Protein AF-A0A7X7HYT8-F1 (afdb_monomer_lite)

Sequence (84 aa):
MSQITLRDIPDELETYIRTLSQQKGLSLNKTVLDLLKKSTGMLQEKKKLRDLSSLAGTWNDTDVKEFEKNTAIFDTIDSEIWKK

Radius of gyration: 27.38 Å; chains: 1; bounding box: 46×37×72 Å

Secondary structure (DSSP, 8-state):
-------S--HHHHHHHHHHHHHHT--HHHHHHHHHHHHTT-----------GGGSS---HHHHHHHHHHHGGGGS--HHHH--

Foldseek 3Di:
DDDDDDPDQDPVRVVVLVVVCVVVVHDSVVSVVVVVCVVVVVPPPPPPPPPCVVVPPPDDPVNVVVVCVVCVVVVDDDVVVVDD

Structure (mmCIF, N/CA/C/O backbone):
data_AF-A0A7X7HYT8-F1
#
_entry.id   AF-A0A7X7HYT8-F1
#
loop_
_atom_site.group_PDB
_atom_site.id
_atom_site.type_symbol
_atom_site.label_atom_id
_atom_site.label_alt_id
_atom_site.label_comp_id
_atom_site.label_asym_id
_atom_site.label_entity_id
_atom_site.label_seq_id
_atom_site.pdbx_PDB_ins_code
_atom_site.Cartn_x
_atom_site.Cartn_y
_atom_site.Cartn_z
_atom_site.occupancy
_atom_site.B_iso_or_equiv
_atom_site.auth_seq_id
_atom_site.auth_comp_id
_atom_site.auth_asym_id
_atom_site.auth_atom_id
_atom_site.pdbx_PDB_model_num
ATOM 1 N N . MET A 1 1 ? -18.152 18.629 10.000 1.00 57.66 1 MET A N 1
ATOM 2 C CA . MET A 1 1 ? -18.468 17.228 9.634 1.00 57.66 1 MET A CA 1
ATOM 3 C C . MET A 1 1 ? -19.200 16.589 10.796 1.00 57.66 1 MET A C 1
ATOM 5 O O . MET A 1 1 ? -18.897 16.95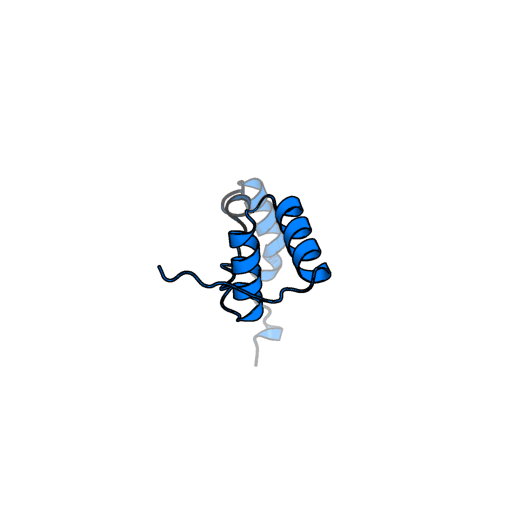3 11.927 1.00 57.66 1 MET A O 1
ATOM 9 N N . SER A 1 2 ? -20.165 15.703 10.541 1.00 82.31 2 SER A N 1
ATOM 10 C CA . SER A 1 2 ? -20.837 14.986 11.627 1.00 82.31 2 SER A CA 1
ATOM 11 C C . SER A 1 2 ? -19.859 14.018 12.287 1.00 82.31 2 SER A C 1
ATOM 13 O O . SER A 1 2 ? -19.083 13.339 11.614 1.00 82.31 2 SER A O 1
ATOM 15 N N . GLN A 1 3 ? -19.885 13.971 13.612 1.00 91.19 3 GLN A N 1
ATOM 16 C CA . GLN A 1 3 ? -19.162 12.969 14.377 1.00 91.19 3 GLN A CA 1
ATOM 17 C C . GLN A 1 3 ? -19.937 11.651 14.319 1.00 91.19 3 GLN A C 1
ATOM 19 O O . GLN A 1 3 ? -21.149 11.635 14.524 1.00 91.19 3 GLN A O 1
ATOM 24 N N . ILE A 1 4 ? -19.233 10.554 14.049 1.00 90.38 4 ILE A N 1
ATOM 25 C CA . ILE A 1 4 ? -19.773 9.198 14.159 1.00 90.38 4 ILE A CA 1
ATOM 26 C C . ILE A 1 4 ? -19.095 8.545 15.362 1.00 90.38 4 ILE A C 1
ATOM 28 O O . ILE A 1 4 ? -17.869 8.473 15.413 1.00 90.38 4 ILE A O 1
ATOM 32 N N . THR A 1 5 ? -19.893 8.085 16.325 1.00 93.62 5 THR A N 1
ATOM 33 C CA . THR A 1 5 ? -19.411 7.352 17.502 1.00 93.62 5 THR A CA 1
ATOM 34 C C . THR A 1 5 ? -19.789 5.887 17.350 1.00 93.62 5 THR A C 1
ATOM 36 O O . THR A 1 5 ? -20.971 5.559 17.284 1.00 93.62 5 THR A O 1
ATOM 39 N N . LEU A 1 6 ? -18.786 5.015 17.314 1.00 91.75 6 LEU A N 1
ATOM 40 C CA . LEU A 1 6 ? -18.969 3.569 17.395 1.00 91.75 6 LEU A CA 1
ATOM 41 C C . LEU A 1 6 ? -19.048 3.185 18.878 1.00 91.75 6 LEU A C 1
ATOM 43 O O . LEU A 1 6 ? -18.175 3.569 19.655 1.00 91.75 6 LEU A O 1
ATOM 47 N N . ARG A 1 7 ? -20.116 2.489 19.272 1.00 94.75 7 ARG A N 1
ATOM 48 C CA . ARG A 1 7 ? -20.343 2.002 20.641 1.00 94.75 7 ARG A CA 1
ATOM 49 C C . ARG A 1 7 ? -20.174 0.488 20.676 1.00 94.75 7 ARG A C 1
ATOM 51 O O . ARG A 1 7 ? -20.231 -0.145 19.625 1.00 94.75 7 ARG A O 1
ATOM 58 N N . ASP A 1 8 ? -19.960 -0.050 21.873 1.00 95.75 8 ASP A N 1
ATOM 59 C CA . ASP A 1 8 ? -19.917 -1.496 22.124 1.00 95.75 8 ASP A CA 1
ATOM 60 C C . ASP A 1 8 ? -18.875 -2.235 21.265 1.00 95.75 8 ASP A C 1
ATOM 62 O O . ASP A 1 8 ? -19.107 -3.338 20.773 1.00 95.75 8 ASP A O 1
ATOM 66 N N . ILE A 1 9 ? -17.711 -1.608 21.060 1.00 94.44 9 ILE A N 1
ATOM 67 C CA . ILE A 1 9 ? -16.578 -2.251 20.389 1.00 94.44 9 ILE A CA 1
ATOM 68 C C . ILE A 1 9 ? -16.023 -3.326 21.334 1.00 94.44 9 ILE A C 1
ATOM 70 O O . ILE A 1 9 ? -15.639 -2.977 22.448 1.00 94.44 9 ILE A O 1
ATOM 74 N N . PRO A 1 10 ? -15.940 -4.603 20.914 1.00 97.56 10 PRO A N 1
ATOM 75 C CA . PRO A 1 10 ? -15.314 -5.642 21.727 1.00 97.56 10 PRO A CA 1
ATOM 76 C C . PRO A 1 10 ? -13.845 -5.316 22.028 1.00 97.56 10 PRO A C 1
ATOM 78 O O . PRO A 1 10 ? -13.124 -4.868 21.133 1.00 97.56 10 PRO A O 1
ATOM 81 N N . ASP A 1 11 ? -13.374 -5.615 23.241 1.00 97.12 11 ASP A N 1
ATOM 82 C CA . ASP A 1 11 ? -12.000 -5.310 23.684 1.00 97.12 11 ASP A CA 1
ATOM 83 C C . ASP A 1 11 ? -10.922 -5.894 22.754 1.00 97.12 11 ASP A C 1
ATOM 85 O O . ASP A 1 11 ? -9.898 -5.260 22.476 1.00 97.12 11 ASP A O 1
ATOM 89 N N . GLU A 1 12 ? -11.163 -7.095 22.220 1.00 97.44 12 GLU A N 1
ATOM 90 C CA . GLU A 1 12 ? -10.278 -7.741 21.246 1.00 97.44 12 GLU A CA 1
ATOM 91 C C . GLU A 1 12 ? -10.153 -6.910 19.959 1.00 97.44 12 GLU A C 1
ATOM 93 O O . GLU A 1 12 ? -9.052 -6.712 19.438 1.00 97.44 12 GLU A O 1
ATOM 98 N N . LEU A 1 13 ? -11.270 -6.353 19.476 1.00 96.06 13 LEU A N 1
ATOM 99 C CA . LEU A 1 13 ? -11.292 -5.518 18.279 1.00 96.06 13 LEU A CA 1
ATOM 100 C C . LEU A 1 13 ? -10.619 -4.164 18.534 1.00 96.06 13 LEU A C 1
ATOM 102 O O . LEU A 1 13 ? -9.861 -3.696 17.684 1.00 96.06 13 LEU A O 1
ATOM 106 N N . GLU A 1 14 ? -10.839 -3.544 19.697 1.00 96.75 14 GLU A N 1
ATOM 107 C CA . GLU A 1 14 ? -10.135 -2.308 20.060 1.00 96.75 14 GLU A CA 1
ATOM 108 C C . GLU A 1 14 ? -8.618 -2.535 20.102 1.00 96.75 14 GLU A C 1
ATOM 110 O O . GLU A 1 14 ? -7.851 -1.762 19.512 1.00 96.75 14 GLU A O 1
ATOM 115 N N . THR A 1 15 ? -8.190 -3.618 20.753 1.00 97.81 15 THR A N 1
ATOM 116 C CA . THR A 1 15 ? -6.777 -3.994 20.872 1.00 97.81 15 THR A CA 1
ATOM 117 C C . THR A 1 15 ? -6.163 -4.191 19.491 1.00 97.81 15 THR A C 1
ATOM 119 O O . THR A 1 15 ? -5.141 -3.579 19.174 1.00 97.81 15 THR A O 1
ATOM 122 N N . TYR A 1 16 ? -6.836 -4.951 18.624 1.00 97.56 16 TYR A N 1
ATOM 123 C CA . TYR A 1 16 ? -6.401 -5.169 17.249 1.00 97.56 16 TYR A CA 1
ATOM 124 C C . TYR A 1 16 ? -6.228 -3.853 16.474 1.00 97.56 16 TYR A C 1
ATOM 126 O O . TYR A 1 16 ? -5.186 -3.628 15.850 1.00 97.56 16 TYR A O 1
ATOM 134 N N . ILE A 1 17 ? -7.213 -2.948 16.536 1.00 96.94 17 ILE A N 1
ATOM 135 C CA . ILE A 1 17 ? -7.157 -1.664 15.819 1.00 96.94 17 ILE A CA 1
ATOM 136 C C . ILE A 1 17 ? -6.002 -0.800 16.350 1.00 96.94 17 ILE A C 1
ATOM 138 O O . ILE A 1 17 ? -5.292 -0.178 15.554 1.00 96.94 17 ILE A O 1
ATOM 142 N N . ARG A 1 18 ? -5.765 -0.773 17.668 1.00 97.25 18 ARG A N 1
ATOM 143 C CA . ARG A 1 18 ? -4.651 -0.022 18.276 1.00 97.25 18 ARG A CA 1
ATOM 144 C C . ARG A 1 18 ? -3.292 -0.568 17.855 1.00 97.25 18 ARG A C 1
ATOM 146 O O . ARG A 1 18 ? -2.440 0.217 17.433 1.00 97.25 18 ARG A O 1
ATOM 153 N N . THR A 1 19 ? -3.104 -1.884 17.903 1.00 98.00 19 THR A N 1
ATOM 154 C CA . THR A 1 19 ? -1.872 -2.536 17.439 1.00 98.00 19 THR A CA 1
ATOM 155 C C . THR A 1 19 ? -1.620 -2.236 15.964 1.00 98.00 19 THR A C 1
ATOM 157 O O . THR A 1 19 ? -0.519 -1.832 15.591 1.00 98.00 19 THR A O 1
ATOM 160 N N . LEU A 1 20 ? -2.651 -2.337 15.122 1.00 97.12 20 LEU A N 1
ATOM 161 C CA . LEU A 1 20 ? -2.543 -2.023 13.699 1.00 97.12 20 LEU A CA 1
ATOM 162 C C . LEU A 1 20 ? -2.176 -0.551 13.455 1.00 97.12 20 LEU A C 1
ATOM 164 O O . LEU A 1 20 ? -1.391 -0.243 12.556 1.00 97.12 20 LEU A O 1
ATOM 168 N N . SER A 1 21 ? -2.729 0.358 14.262 1.00 97.44 21 SER A N 1
ATOM 169 C CA . SER A 1 21 ? -2.429 1.792 14.212 1.00 97.44 21 SER A CA 1
ATOM 170 C C . SER A 1 21 ? -0.953 2.064 14.504 1.00 97.44 21 SER A C 1
ATOM 172 O O . SER A 1 21 ? -0.315 2.817 13.768 1.00 97.44 21 SER A O 1
ATOM 174 N N . GLN A 1 22 ? -0.401 1.412 15.533 1.00 97.31 22 GLN A N 1
ATOM 175 C CA . GLN A 1 22 ? 1.014 1.512 15.899 1.00 97.31 22 GLN A CA 1
ATOM 176 C C . GLN A 1 22 ? 1.919 0.937 14.806 1.00 97.31 22 GLN A C 1
ATOM 178 O O . GLN A 1 22 ? 2.840 1.616 14.363 1.00 97.31 22 GLN A O 1
ATOM 183 N N . GLN A 1 23 ? 1.614 -0.266 14.308 1.00 96.75 23 GLN A N 1
ATOM 184 C CA . GLN A 1 23 ? 2.388 -0.921 13.246 1.00 96.75 23 GLN A CA 1
ATOM 185 C C . GLN A 1 23 ? 2.465 -0.085 11.963 1.00 96.75 23 GLN A C 1
ATOM 187 O O . GLN A 1 23 ? 3.484 -0.088 11.280 1.00 96.75 23 GLN A O 1
ATOM 192 N N . LYS A 1 24 ? 1.390 0.637 11.626 1.00 93.00 24 LYS A N 1
ATOM 193 C CA . LYS A 1 24 ? 1.332 1.487 10.428 1.00 9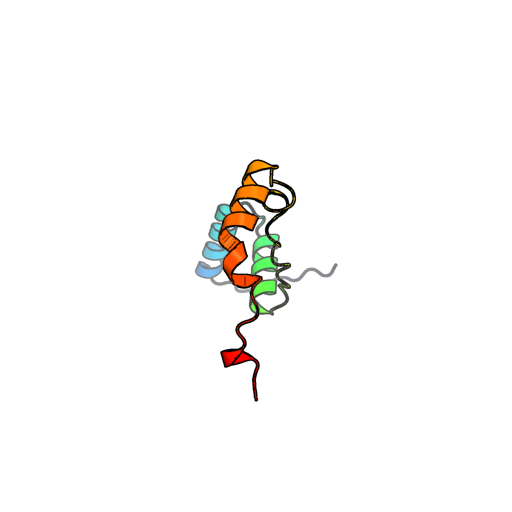3.00 24 LYS A CA 1
ATOM 194 C C . LYS A 1 24 ? 1.777 2.931 10.662 1.00 93.00 24 LYS A C 1
ATOM 196 O O . LYS A 1 24 ? 1.815 3.695 9.700 1.00 93.00 24 LYS A O 1
ATOM 201 N N . GLY A 1 25 ? 2.055 3.328 11.907 1.00 95.75 25 GLY A N 1
ATOM 202 C CA . GLY A 1 25 ? 2.348 4.721 12.258 1.00 95.75 25 GLY A CA 1
ATOM 203 C C . GLY A 1 25 ? 1.194 5.683 11.941 1.00 95.75 25 GLY A C 1
ATOM 204 O O . GLY A 1 25 ? 1.423 6.832 11.567 1.00 95.75 25 GLY A O 1
ATOM 205 N N . LEU A 1 26 ? -0.054 5.213 12.027 1.00 95.19 26 LEU A N 1
ATOM 206 C CA . LEU A 1 26 ? -1.256 6.007 11.753 1.00 95.19 26 LEU A CA 1
ATOM 207 C C . LEU A 1 26 ? -1.964 6.381 13.059 1.00 95.19 26 LEU A C 1
ATOM 209 O O . LEU A 1 26 ? -1.778 5.736 14.089 1.00 95.19 26 LEU A O 1
ATOM 213 N N . SER A 1 27 ? -2.814 7.411 13.017 1.00 96.50 27 SER A N 1
ATOM 214 C CA . SER A 1 27 ? -3.738 7.698 14.119 1.00 96.50 27 SER A CA 1
ATOM 215 C C . SER A 1 27 ? -4.884 6.686 14.147 1.00 96.50 27 SER A C 1
ATOM 217 O O . SER A 1 27 ? -5.263 6.139 13.109 1.00 96.50 27 SER A O 1
ATOM 219 N N . LEU A 1 28 ? -5.489 6.488 15.322 1.00 95.19 28 LEU A N 1
ATOM 220 C CA . LEU A 1 28 ? -6.572 5.517 15.499 1.00 95.19 28 LEU A CA 1
ATOM 221 C C . LEU A 1 28 ? -7.745 5.794 14.548 1.00 95.19 28 LEU A C 1
ATOM 223 O O . LEU A 1 28 ? -8.196 4.900 13.840 1.00 95.19 28 LEU A O 1
ATOM 227 N N . ASN A 1 29 ? -8.166 7.060 14.451 1.00 94.44 29 ASN A N 1
ATOM 228 C CA . ASN A 1 29 ? -9.220 7.483 13.529 1.00 94.44 29 ASN A CA 1
ATOM 229 C C . ASN A 1 29 ? -8.877 7.152 12.066 1.00 94.44 29 ASN A C 1
ATOM 231 O O . ASN A 1 29 ? -9.711 6.628 11.335 1.00 94.44 29 ASN A O 1
ATOM 235 N N . LYS A 1 30 ? -7.637 7.414 11.632 1.00 94.50 30 LYS A N 1
ATOM 236 C CA . LYS A 1 30 ? -7.212 7.117 10.258 1.00 94.50 30 LYS A CA 1
ATOM 237 C C . LYS A 1 30 ? -7.201 5.613 9.987 1.00 94.50 30 LYS A C 1
ATOM 239 O O . LYS A 1 30 ? -7.656 5.193 8.930 1.00 94.50 30 LYS A O 1
ATOM 244 N N . THR A 1 31 ? -6.765 4.814 10.957 1.00 96.06 31 THR A N 1
ATOM 245 C CA . THR A 1 31 ? -6.802 3.349 10.881 1.00 96.06 31 THR A CA 1
ATOM 246 C C . THR A 1 31 ? -8.235 2.829 10.747 1.00 96.06 31 THR A C 1
ATOM 248 O O . THR A 1 31 ? -8.497 2.004 9.873 1.00 96.06 31 THR A O 1
ATOM 251 N N . VAL A 1 32 ? -9.177 3.347 11.545 1.00 95.25 32 VAL A N 1
ATOM 252 C CA . VAL A 1 32 ? -10.606 2.993 11.456 1.00 95.25 32 VAL A CA 1
ATOM 253 C C . VAL A 1 32 ? -11.183 3.375 10.092 1.00 95.25 32 VAL A C 1
ATOM 255 O O . VAL A 1 32 ? -11.820 2.551 9.442 1.00 95.25 32 VAL A O 1
ATOM 258 N N . LEU A 1 33 ? -10.915 4.592 9.612 1.00 92.94 33 LEU A N 1
ATOM 259 C CA . LEU A 1 33 ? -11.373 5.040 8.295 1.00 92.94 33 LEU A CA 1
ATOM 260 C C . LEU A 1 33 ? -10.808 4.180 7.157 1.00 92.94 33 LEU A C 1
ATOM 262 O O . LEU A 1 33 ? -11.539 3.858 6.225 1.00 92.94 33 LEU A O 1
ATOM 266 N N . ASP A 1 34 ? -9.535 3.790 7.221 1.00 92.00 34 ASP A N 1
ATOM 267 C CA . ASP A 1 34 ? -8.921 2.921 6.214 1.00 92.00 34 ASP A CA 1
ATOM 268 C C . ASP A 1 34 ? -9.542 1.519 6.221 1.00 92.00 34 ASP A C 1
ATOM 270 O O . ASP A 1 34 ? -9.795 0.961 5.154 1.00 92.00 34 ASP A O 1
ATOM 274 N N . LEU A 1 35 ? -9.833 0.955 7.399 1.00 93.19 35 LEU A N 1
ATOM 275 C CA . LEU A 1 35 ? -10.534 -0.328 7.524 1.00 93.19 35 LEU A CA 1
ATOM 276 C C . LEU A 1 35 ? -11.954 -0.256 6.945 1.00 93.19 35 LEU A C 1
ATOM 278 O O . LEU A 1 35 ? -12.337 -1.134 6.174 1.00 93.19 35 LEU A O 1
ATOM 282 N N . LEU A 1 36 ? -12.703 0.810 7.241 1.00 92.88 36 LEU A N 1
ATOM 283 C CA . LEU A 1 36 ? -14.051 1.020 6.699 1.00 92.88 36 LEU A CA 1
ATOM 284 C C . LEU A 1 36 ? -14.038 1.215 5.179 1.00 92.88 36 LEU A C 1
ATOM 286 O O . LEU A 1 36 ? -14.879 0.667 4.470 1.00 92.88 36 LEU A O 1
ATOM 290 N N . LYS A 1 37 ? -13.061 1.950 4.641 1.00 90.81 37 LYS A N 1
ATOM 291 C CA . LYS A 1 37 ? -12.895 2.088 3.185 1.00 90.81 37 LYS A CA 1
ATOM 292 C C . LYS A 1 37 ? -12.565 0.755 2.515 1.00 90.81 37 LYS A C 1
ATOM 294 O O . LYS A 1 37 ? -13.015 0.524 1.396 1.00 90.81 37 LYS A O 1
ATOM 299 N N . LYS A 1 38 ? -11.794 -0.116 3.182 1.00 89.06 38 LYS A N 1
ATOM 300 C CA . LYS A 1 38 ? -11.497 -1.473 2.690 1.00 89.06 38 LYS A CA 1
ATOM 301 C C . LYS A 1 38 ? -12.752 -2.328 2.647 1.00 89.06 38 LYS A C 1
ATOM 303 O O . LYS A 1 38 ? -13.020 -2.934 1.617 1.00 89.06 38 LYS A O 1
ATOM 308 N N . SER A 1 39 ? -13.520 -2.357 3.734 1.00 89.06 39 SER A N 1
ATOM 309 C CA . SER A 1 39 ? -14.708 -3.212 3.836 1.00 89.06 39 SER A CA 1
ATOM 310 C C . SER A 1 39 ? -15.837 -2.786 2.898 1.00 89.06 39 SER A C 1
ATOM 312 O O . SER A 1 39 ? -16.580 -3.629 2.413 1.00 89.06 39 SER A O 1
ATOM 314 N N . THR A 1 40 ? -15.947 -1.490 2.607 1.00 90.19 40 THR A N 1
ATOM 315 C CA . THR A 1 40 ? -16.980 -0.931 1.719 1.00 90.19 40 THR A CA 1
ATOM 316 C C . THR A 1 40 ? -16.569 -0.879 0.246 1.00 90.19 40 THR A C 1
ATOM 318 O O . THR A 1 40 ? -17.341 -0.405 -0.583 1.00 90.19 40 THR A O 1
ATOM 321 N N . GLY A 1 41 ? -15.349 -1.310 -0.100 1.00 81.44 41 GLY A N 1
ATOM 322 C CA . GLY A 1 41 ? -14.823 -1.201 -1.466 1.00 81.44 41 GLY A CA 1
ATOM 323 C C . GLY A 1 41 ? -14.560 0.242 -1.927 1.00 81.44 41 GLY A C 1
ATOM 324 O O . GLY A 1 41 ? -14.289 0.474 -3.101 1.00 81.44 41 GLY A O 1
ATOM 325 N N . MET A 1 42 ? -14.604 1.225 -1.017 1.00 79.00 42 MET A N 1
ATOM 326 C CA . MET A 1 42 ? -14.323 2.641 -1.306 1.00 79.00 42 MET A CA 1
ATOM 327 C C . MET A 1 42 ? -12.831 2.938 -1.488 1.00 79.00 42 MET A C 1
ATOM 329 O O . MET A 1 42 ? -12.452 4.049 -1.868 1.00 79.00 42 MET A O 1
ATOM 333 N N . LEU A 1 43 ? -11.962 1.962 -1.226 1.00 68.62 43 LEU A N 1
ATOM 334 C CA . LEU A 1 43 ? -10.595 2.003 -1.720 1.00 68.62 43 LEU A CA 1
ATOM 335 C C . LEU A 1 43 ? -10.606 1.806 -3.234 1.00 68.62 43 LEU A C 1
ATOM 337 O O . LEU A 1 43 ? -10.388 0.714 -3.749 1.00 68.62 43 LEU A O 1
ATOM 341 N N . GLN A 1 44 ? -10.759 2.916 -3.956 1.00 60.16 44 GLN A N 1
ATOM 342 C CA . GLN A 1 44 ? -10.030 3.053 -5.204 1.00 60.16 44 GLN A CA 1
ATOM 343 C C . GLN A 1 44 ? -8.554 3.018 -4.818 1.00 60.16 44 GLN A C 1
ATOM 345 O O . GLN A 1 44 ? -7.961 4.041 -4.469 1.00 60.16 44 GLN A O 1
ATOM 350 N N . GLU A 1 45 ? -7.955 1.827 -4.817 1.00 58.97 45 GLU A N 1
ATOM 351 C CA . GLU A 1 45 ? -6.519 1.741 -4.984 1.00 58.97 45 GLU A CA 1
ATOM 352 C C . GLU A 1 45 ? -6.226 2.505 -6.275 1.00 58.97 45 GLU A C 1
ATOM 354 O O . GLU A 1 45 ? -6.359 1.980 -7.380 1.00 58.97 45 GLU A O 1
ATOM 359 N N . LYS A 1 46 ? -5.800 3.767 -6.157 1.00 56.25 46 LYS A N 1
ATOM 360 C CA . LYS A 1 46 ? -4.828 4.265 -7.113 1.00 56.25 46 LYS A CA 1
ATOM 361 C C . LYS A 1 46 ? -3.673 3.299 -6.939 1.00 56.25 46 LYS A C 1
ATOM 363 O O . LYS A 1 46 ? -2.863 3.489 -6.032 1.00 56.25 46 LYS A O 1
ATOM 368 N N . LYS A 1 47 ? -3.659 2.218 -7.735 1.00 57.75 47 LYS A N 1
ATOM 369 C CA . LYS A 1 47 ? -2.464 1.413 -7.955 1.00 57.75 47 LYS A CA 1
ATOM 370 C C . LYS A 1 47 ? -1.375 2.458 -8.077 1.00 57.75 47 LYS A C 1
ATOM 372 O O . LYS A 1 47 ? -1.460 3.308 -8.964 1.00 57.75 47 LYS A O 1
ATOM 377 N N . LYS A 1 48 ? -0.436 2.484 -7.128 1.00 56.75 48 LYS A N 1
ATOM 378 C CA . LYS A 1 48 ? 0.803 3.219 -7.335 1.00 56.75 48 LYS A CA 1
ATOM 379 C C . LYS A 1 48 ? 1.349 2.598 -8.609 1.00 56.75 48 LYS A C 1
ATOM 381 O O . LYS A 1 48 ? 1.865 1.483 -8.566 1.00 56.75 48 LYS A O 1
ATOM 386 N N . LEU A 1 49 ? 1.106 3.249 -9.745 1.00 64.44 49 LEU A N 1
ATOM 387 C CA . LEU A 1 49 ? 1.797 2.930 -10.974 1.00 64.44 49 LEU A CA 1
ATOM 388 C C . LEU A 1 49 ? 3.257 3.033 -10.561 1.00 64.44 49 LEU A C 1
ATOM 390 O O . LEU A 1 49 ? 3.669 4.062 -10.018 1.00 64.44 49 LEU A O 1
ATOM 394 N N . ARG A 1 50 ? 3.975 1.908 -10.629 1.00 70.06 50 ARG A N 1
ATOM 395 C CA . ARG A 1 50 ? 5.404 1.930 -10.341 1.00 70.06 50 ARG A CA 1
ATOM 396 C C . ARG A 1 50 ? 5.996 3.002 -11.238 1.00 70.06 50 ARG A C 1
ATOM 398 O O . ARG A 1 50 ? 5.618 3.092 -12.404 1.00 70.06 50 ARG A O 1
ATOM 405 N N . ASP A 1 51 ? 6.863 3.825 -10.671 1.00 73.44 51 ASP A N 1
ATOM 406 C CA . ASP A 1 51 ? 7.621 4.754 -11.482 1.00 73.44 51 ASP A CA 1
ATOM 407 C C . ASP A 1 51 ? 8.544 3.921 -12.377 1.00 73.44 51 ASP A C 1
ATOM 409 O O . ASP A 1 51 ? 9.472 3.274 -11.894 1.00 73.44 51 ASP A O 1
ATOM 413 N N . LEU A 1 52 ? 8.190 3.840 -13.660 1.00 80.81 52 LEU A N 1
ATOM 414 C CA . LEU A 1 52 ? 8.956 3.130 -14.681 1.00 80.81 52 LEU A CA 1
ATOM 415 C C . LEU A 1 52 ? 9.864 4.091 -15.455 1.00 80.81 52 LEU A C 1
ATOM 417 O O . LEU A 1 52 ? 10.422 3.691 -16.472 1.00 80.81 52 LEU A O 1
ATOM 421 N N . SER A 1 53 ? 10.025 5.341 -15.001 1.00 79.44 53 SER A N 1
ATOM 422 C CA . SER A 1 53 ? 10.929 6.303 -15.643 1.00 79.44 53 SER A CA 1
ATOM 423 C C . SER A 1 53 ? 12.364 5.783 -15.721 1.00 79.44 53 SER A C 1
ATOM 425 O O . SER A 1 53 ? 13.047 6.045 -16.701 1.00 79.44 53 SER A O 1
ATOM 427 N N . SER A 1 54 ? 12.794 4.952 -14.767 1.00 76.38 54 SER A N 1
ATOM 428 C CA . SER A 1 54 ? 14.100 4.282 -14.803 1.00 76.38 54 SER A CA 1
ATOM 429 C C . SER A 1 54 ? 14.246 3.219 -15.900 1.00 76.38 54 SER A C 1
ATOM 431 O O . SER A 1 54 ? 15.363 2.798 -16.183 1.00 76.38 54 SER A O 1
ATOM 433 N N . LEU A 1 55 ? 13.147 2.765 -16.508 1.00 79.81 55 LEU A N 1
ATOM 434 C CA . LEU A 1 55 ? 13.150 1.816 -17.627 1.00 79.81 55 LEU A CA 1
ATOM 435 C C . LEU A 1 55 ? 12.977 2.511 -18.985 1.00 79.81 55 LEU A C 1
ATOM 437 O O . LEU A 1 55 ? 13.138 1.868 -20.019 1.00 79.81 55 LEU A O 1
ATOM 441 N N . ALA A 1 56 ? 12.623 3.798 -19.001 1.00 81.69 56 ALA A N 1
ATOM 442 C CA . ALA A 1 56 ? 12.365 4.558 -20.217 1.00 81.69 56 ALA A CA 1
ATOM 443 C C . ALA A 1 56 ? 13.528 5.518 -20.510 1.00 81.69 56 ALA A C 1
ATOM 445 O O . ALA A 1 56 ? 13.871 6.354 -19.681 1.00 81.69 56 ALA A O 1
ATOM 446 N N . GLY A 1 57 ? 14.112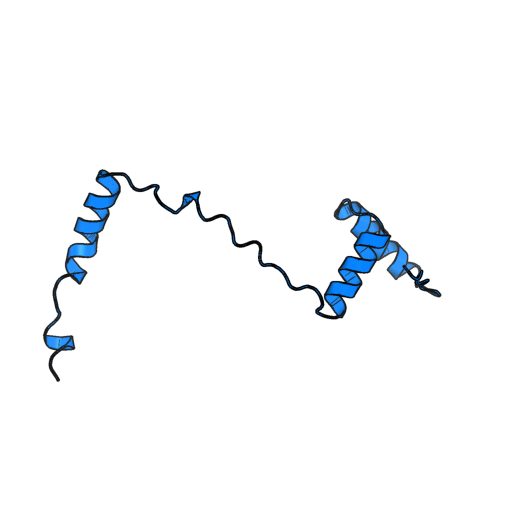 5.428 -21.709 1.00 80.06 57 GLY A N 1
ATOM 447 C CA . GLY A 1 57 ? 15.151 6.363 -22.165 1.00 80.06 57 GLY A CA 1
ATOM 448 C C . GLY A 1 57 ? 16.565 6.088 -21.639 1.00 80.06 57 GLY A C 1
ATOM 449 O O . GLY A 1 57 ? 17.401 6.983 -21.664 1.00 80.06 57 GLY A O 1
ATOM 450 N N . THR A 1 58 ? 16.840 4.873 -21.160 1.00 84.88 58 THR A N 1
ATOM 451 C CA . THR A 1 58 ? 18.152 4.476 -20.615 1.00 84.88 58 THR A CA 1
ATOM 452 C C . THR A 1 58 ? 19.084 3.803 -21.620 1.00 84.88 58 THR A C 1
ATOM 454 O O . THR A 1 58 ? 20.216 3.487 -21.267 1.00 84.88 58 THR A O 1
ATOM 457 N N . TRP A 1 59 ? 18.629 3.576 -22.854 1.00 92.88 59 TRP A N 1
ATOM 458 C CA . TRP A 1 59 ? 19.422 2.882 -23.864 1.00 92.88 59 TRP A CA 1
ATOM 459 C C . TRP A 1 59 ? 20.529 3.776 -24.401 1.00 92.88 59 TRP A C 1
ATOM 461 O O . TRP A 1 59 ? 20.282 4.905 -24.826 1.00 92.88 59 TRP A O 1
ATOM 471 N N . ASN A 1 60 ? 21.744 3.241 -24.409 1.00 91.31 60 ASN A N 1
ATOM 472 C CA . ASN A 1 60 ? 22.871 3.836 -25.112 1.00 91.31 60 ASN A CA 1
ATOM 473 C C . ASN A 1 60 ? 23.034 3.206 -26.511 1.00 91.31 60 ASN A C 1
ATOM 475 O O . ASN A 1 60 ? 22.411 2.194 -26.831 1.00 91.31 60 ASN A O 1
ATOM 479 N N . ASP A 1 61 ? 23.904 3.779 -27.345 1.00 95.38 61 ASP A N 1
ATOM 480 C CA . ASP A 1 61 ? 24.120 3.316 -28.726 1.00 95.38 61 ASP A CA 1
ATOM 481 C C . ASP A 1 61 ? 24.563 1.845 -28.835 1.00 95.38 61 ASP A C 1
ATOM 483 O O . ASP A 1 61 ? 24.354 1.206 -29.867 1.00 95.38 61 ASP A O 1
ATOM 487 N N . THR A 1 62 ? 25.202 1.297 -27.799 1.00 95.69 62 THR A N 1
ATOM 488 C CA . THR A 1 62 ? 25.610 -0.115 -27.758 1.00 95.69 62 THR A CA 1
ATOM 489 C C . THR A 1 62 ? 24.401 -1.014 -27.542 1.00 95.69 62 THR A C 1
ATOM 491 O O . THR A 1 62 ? 24.247 -1.990 -28.275 1.00 95.69 62 THR A O 1
ATOM 494 N N . ASP A 1 63 ? 23.519 -0.647 -26.607 1.00 94.19 63 ASP A N 1
ATOM 495 C CA . ASP A 1 63 ? 22.285 -1.386 -26.314 1.00 94.19 63 ASP A CA 1
ATOM 496 C C . ASP A 1 63 ? 21.383 -1.441 -27.556 1.00 94.19 63 ASP A C 1
ATOM 498 O O . ASP A 1 63 ? 20.842 -2.494 -27.892 1.00 94.19 63 ASP A O 1
ATOM 502 N N . VAL A 1 64 ? 21.283 -0.321 -28.287 1.00 93.81 64 VAL A N 1
ATOM 503 C CA . VAL A 1 64 ? 20.532 -0.236 -29.552 1.00 93.81 64 VAL A CA 1
ATOM 504 C C . VAL A 1 64 ? 21.094 -1.215 -30.583 1.00 93.81 64 VAL A C 1
ATOM 506 O O . VAL A 1 64 ? 20.349 -2.026 -31.130 1.00 93.81 64 VAL A O 1
ATOM 509 N N . LYS A 1 65 ? 22.412 -1.192 -30.816 1.00 96.44 65 LYS A N 1
ATOM 510 C CA . LYS A 1 65 ? 23.059 -2.077 -31.799 1.00 96.44 65 LYS A CA 1
ATOM 511 C C . LYS A 1 65 ? 22.932 -3.552 -31.434 1.00 96.44 65 LYS A C 1
ATOM 513 O O . LYS A 1 65 ? 22.765 -4.393 -32.317 1.00 96.44 65 LYS A O 1
ATOM 518 N N . GLU A 1 66 ? 23.055 -3.884 -30.151 1.00 96.56 66 GLU A N 1
ATOM 519 C CA . GLU A 1 66 ? 22.894 -5.258 -29.677 1.00 96.56 66 GLU A CA 1
ATOM 520 C C . GLU A 1 66 ? 21.456 -5.741 -29.871 1.00 96.56 66 GLU A C 1
ATOM 522 O O . GLU A 1 66 ? 21.240 -6.853 -30.359 1.00 96.56 66 GLU A O 1
ATOM 527 N N . PHE A 1 67 ? 20.477 -4.894 -29.555 1.00 94.50 67 PHE A N 1
ATOM 528 C CA . PHE A 1 67 ? 19.073 -5.202 -29.776 1.00 94.50 67 PHE A CA 1
ATOM 529 C C . PHE A 1 67 ? 18.766 -5.435 -31.255 1.00 94.50 67 PHE A C 1
ATOM 531 O O . PHE A 1 67 ? 18.273 -6.508 -31.587 1.00 94.50 67 PHE A O 1
ATOM 538 N N . GLU A 1 68 ? 19.126 -4.498 -32.139 1.00 95.31 68 GLU A N 1
ATOM 539 C CA . GLU A 1 68 ? 18.901 -4.619 -33.588 1.00 95.31 68 GLU A CA 1
ATOM 540 C C . GLU A 1 68 ? 19.525 -5.898 -34.154 1.00 95.31 68 GLU A C 1
ATOM 542 O O . GLU A 1 6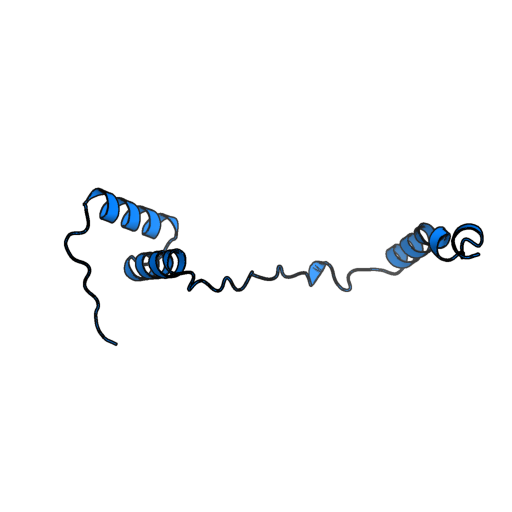8 ? 18.888 -6.632 -34.909 1.00 95.31 68 GLU A O 1
ATOM 547 N N . LYS A 1 69 ? 20.756 -6.221 -33.736 1.00 96.31 69 LYS A N 1
ATOM 548 C CA . LYS A 1 69 ? 21.421 -7.465 -34.132 1.00 96.31 69 LYS A CA 1
ATOM 549 C C . LYS A 1 69 ? 20.629 -8.699 -33.693 1.00 96.31 69 LYS A C 1
ATOM 551 O O . LYS A 1 69 ? 20.503 -9.646 -34.466 1.00 96.31 69 LYS A O 1
ATOM 556 N N . ASN A 1 70 ? 20.135 -8.709 -32.458 1.00 96.25 70 ASN A N 1
ATOM 557 C CA . ASN A 1 70 ? 19.428 -9.854 -31.889 1.00 96.25 70 ASN A CA 1
ATOM 558 C C . ASN A 1 70 ? 18.000 -9.994 -32.436 1.00 96.25 70 ASN A C 1
ATOM 560 O O . ASN A 1 70 ? 17.487 -11.111 -32.509 1.00 96.25 70 ASN A O 1
ATOM 564 N N . THR A 1 71 ? 17.360 -8.895 -32.842 1.00 95.69 71 THR A N 1
ATOM 565 C CA . THR A 1 71 ? 15.997 -8.909 -33.388 1.00 95.69 71 THR A CA 1
ATOM 566 C C . THR A 1 71 ? 15.934 -9.000 -34.906 1.00 95.69 71 THR A C 1
ATOM 568 O O . THR A 1 71 ? 14.850 -9.242 -35.426 1.00 95.69 71 THR A O 1
ATOM 571 N N . ALA A 1 72 ? 17.060 -8.896 -35.618 1.00 93.69 72 ALA A N 1
ATOM 572 C CA . ALA A 1 72 ? 17.114 -8.935 -37.083 1.00 93.69 72 ALA A CA 1
ATOM 573 C C . ALA A 1 72 ? 16.406 -10.150 -37.717 1.00 93.69 72 ALA A C 1
ATOM 575 O O . ALA A 1 72 ? 15.895 -10.064 -38.832 1.00 93.69 72 ALA A O 1
ATOM 576 N N . ILE A 1 73 ? 16.335 -11.287 -37.014 1.00 88.81 73 ILE A N 1
ATOM 577 C CA . ILE A 1 73 ? 15.617 -12.479 -37.494 1.00 88.81 73 ILE A CA 1
ATOM 578 C C . ILE A 1 73 ? 14.107 -12.237 -3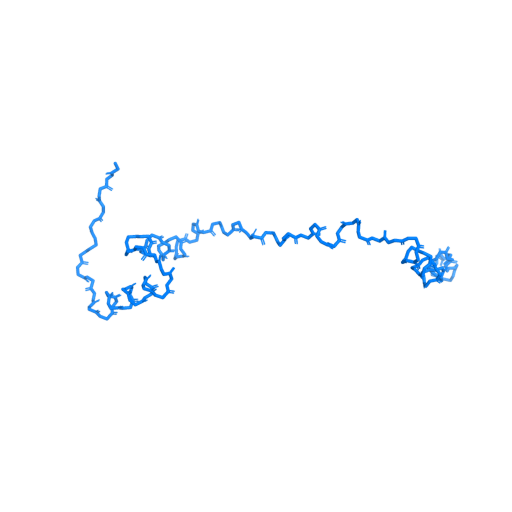7.663 1.00 88.81 73 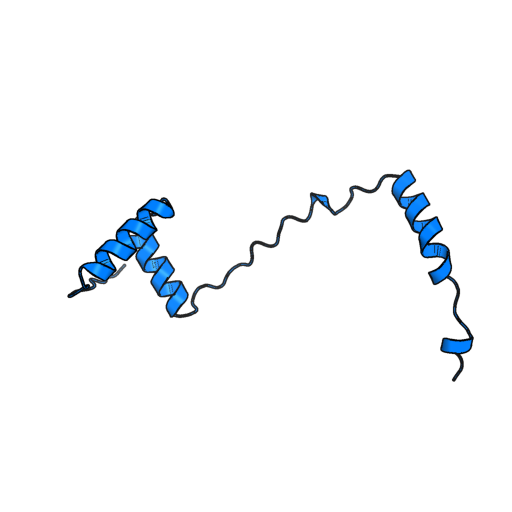ILE A C 1
ATOM 580 O O . ILE A 1 73 ? 13.481 -12.862 -38.514 1.00 88.81 73 ILE A O 1
ATOM 584 N N . PHE A 1 74 ? 13.527 -11.317 -36.888 1.00 89.38 74 PHE A N 1
ATOM 585 C CA . PHE A 1 74 ? 12.100 -10.996 -36.923 1.00 89.38 74 PHE A CA 1
ATOM 586 C C . PHE A 1 74 ? 11.726 -9.987 -38.017 1.00 89.38 74 PHE A C 1
ATOM 588 O O . PHE A 1 74 ? 10.543 -9.835 -38.309 1.00 89.38 74 PHE A O 1
ATOM 595 N N . ASP A 1 75 ? 12.705 -9.338 -38.654 1.00 87.38 75 ASP A N 1
ATOM 596 C CA . ASP A 1 75 ? 12.463 -8.395 -39.756 1.00 87.38 75 ASP A CA 1
ATOM 597 C C . ASP A 1 75 ? 12.243 -9.102 -41.102 1.00 87.38 75 ASP A C 1
ATOM 599 O O . ASP A 1 75 ? 11.877 -8.476 -42.100 1.00 87.38 75 ASP A O 1
ATOM 603 N N . THR A 1 76 ? 12.450 -10.421 -41.151 1.00 84.44 76 THR A N 1
ATOM 604 C CA . THR A 1 76 ? 12.195 -11.213 -42.353 1.00 84.44 76 THR A CA 1
ATOM 605 C C . THR A 1 76 ? 10.777 -11.763 -42.322 1.00 84.44 76 THR A C 1
ATOM 607 O O . THR A 1 76 ? 10.382 -12.482 -41.408 1.00 84.44 76 THR A O 1
ATOM 610 N N . ILE A 1 77 ? 10.012 -11.449 -43.363 1.00 81.56 77 ILE A N 1
ATOM 611 C CA . ILE A 1 77 ? 8.677 -12.003 -43.563 1.00 81.56 77 ILE A CA 1
ATOM 612 C C . ILE A 1 77 ? 8.792 -13.501 -43.847 1.00 81.56 77 ILE A C 1
ATOM 614 O O . ILE A 1 77 ? 9.322 -13.904 -44.885 1.00 81.56 77 ILE A O 1
ATOM 618 N N . ASP A 1 78 ? 8.231 -14.318 -42.959 1.00 84.25 78 ASP A N 1
ATOM 619 C CA . ASP A 1 78 ? 8.072 -15.745 -43.209 1.00 84.25 78 ASP A CA 1
ATOM 620 C C . ASP A 1 78 ? 6.921 -15.981 -44.199 1.00 84.25 78 ASP A C 1
ATOM 622 O O . ASP A 1 78 ? 5.731 -15.902 -43.875 1.00 84.25 78 ASP A O 1
ATOM 626 N N . SER A 1 79 ? 7.297 -16.257 -45.446 1.00 82.88 79 SER A N 1
ATOM 627 C CA . SER A 1 79 ? 6.347 -16.476 -46.533 1.00 82.88 79 SER A CA 1
ATOM 628 C C . SER A 1 79 ? 5.520 -17.761 -46.399 1.00 82.88 79 SER A C 1
ATOM 630 O O . SER A 1 79 ? 4.476 -17.842 -47.046 1.00 82.88 79 SER A O 1
ATOM 632 N N . GLU A 1 80 ? 5.941 -18.735 -45.582 1.00 82.31 80 GLU A N 1
ATOM 633 C CA . GLU A 1 80 ? 5.153 -19.946 -45.302 1.00 82.31 80 GLU A CA 1
ATOM 634 C C . GLU A 1 80 ? 4.014 -19.654 -44.319 1.00 82.31 80 GLU A C 1
ATOM 636 O O . GLU A 1 80 ? 2.924 -20.202 -44.460 1.00 82.31 80 GLU A O 1
ATOM 641 N N . ILE A 1 81 ? 4.223 -18.726 -43.378 1.00 80.06 81 ILE A N 1
ATOM 642 C CA . ILE A 1 81 ? 3.183 -18.260 -42.444 1.00 80.06 81 ILE A CA 1
ATOM 643 C C . ILE A 1 81 ? 2.210 -17.284 -43.131 1.00 80.06 81 ILE A C 1
ATOM 645 O O . ILE A 1 81 ? 1.035 -17.212 -42.767 1.00 80.06 81 ILE A O 1
ATOM 649 N N . TRP A 1 82 ? 2.675 -16.516 -44.123 1.00 80.75 82 TRP A N 1
ATOM 650 C CA . TRP A 1 82 ? 1.879 -15.461 -44.772 1.00 80.75 82 TRP A CA 1
ATOM 651 C C . TRP A 1 82 ? 1.180 -15.833 -46.081 1.00 80.75 82 TRP A C 1
ATOM 653 O O . TRP A 1 82 ? 0.350 -15.050 -46.554 1.00 80.75 82 TRP A O 1
ATOM 663 N N . LYS A 1 83 ? 1.446 -16.997 -46.678 1.00 68.75 83 LYS A N 1
ATOM 664 C CA . LYS A 1 83 ? 0.687 -17.452 -47.853 1.00 68.75 83 LYS A CA 1
ATOM 665 C C . LYS A 1 83 ? -0.551 -18.242 -47.418 1.00 68.75 83 LYS A C 1
ATOM 667 O O . LYS A 1 83 ? -0.442 -19.236 -46.711 1.00 68.75 83 LYS A O 1
ATOM 672 N N . LYS A 1 84 ? -1.721 -17.751 -47.839 1.00 59.25 84 LYS A N 1
ATOM 673 C CA . LYS A 1 84 ? -3.023 -18.428 -47.728 1.00 59.25 84 LYS A CA 1
ATOM 674 C C . LYS A 1 84 ? -3.134 -19.608 -48.683 1.00 59.25 84 LYS A C 1
ATOM 676 O O . LYS A 1 84 ? -2.635 -19.470 -49.822 1.00 59.25 84 LYS A O 1
#

pLDDT: mean 87.22, std 11.73, range [56.25, 98.0]